Protein AF-A0A965FD67-F1 (afdb_monomer_lite)

pLDDT: mean 89.88, std 11.74, range [55.47, 98.0]

Foldseek 3Di:
DQQDDPDDDVPADVVGGDADAQALVRQDDDDDDDDDQFDPPDDFQADDDPQQVVQQVCVSVVHDPPPGPYHHPCCRRDVVSRDHWDWDWDDDPPQKIWIWTADPVRDIGTRGIDHD

Secondary structure (DSSP, 8-state):
-TT--SS--TT--TT--------HHHH-------STTPPTT----S---GGGHHHHHHHHTT---TT-SS----TTT-GGG-PPPEEEEEEETTTEEEEEEE-TT--EEEEEEEE-

Radius of gyration: 17.04 Å; chains: 1; bounding box: 38×36×43 Å

Structure (mmCIF, N/CA/C/O backbone):
data_AF-A0A965FD67-F1
#
_entry.id   AF-A0A965FD67-F1
#
loop_
_atom_site.group_PDB
_atom_site.id
_atom_site.type_symbol
_atom_site.label_atom_id
_atom_site.label_alt_id
_atom_site.label_comp_id
_atom_site.label_asym_id
_atom_site.label_entity_id
_atom_site.label_seq_id
_atom_site.pdbx_PDB_ins_code
_atom_site.Cartn_x
_atom_site.Cartn_y
_atom_site.Cartn_z
_atom_site.occupancy
_atom_site.B_iso_or_equiv
_atom_site.auth_seq_id
_atom_site.auth_comp_id
_atom_site.auth_asym_id
_atom_site.auth_atom_id
_atom_site.pdbx_PDB_model_num
ATOM 1 N N . LEU A 1 1 ? 8.530 -5.165 -20.848 1.00 57.06 1 LEU A N 1
ATOM 2 C CA . LEU A 1 1 ? 7.435 -6.117 -21.160 1.00 57.06 1 LEU A CA 1
ATOM 3 C C . LEU A 1 1 ? 7.085 -6.827 -19.852 1.00 57.06 1 LEU A C 1
ATOM 5 O O . LEU A 1 1 ? 7.931 -6.801 -18.967 1.00 57.06 1 LEU A O 1
ATOM 9 N N . PRO A 1 2 ? 5.888 -7.402 -19.662 1.00 59.38 2 PRO A N 1
ATOM 10 C CA . PRO A 1 2 ? 5.659 -8.270 -18.506 1.00 59.38 2 PRO A CA 1
ATOM 11 C C . PRO A 1 2 ? 6.751 -9.349 -18.445 1.00 59.38 2 PRO A C 1
ATOM 13 O O . PRO A 1 2 ? 7.048 -9.951 -19.478 1.00 59.38 2 PRO A O 1
ATOM 16 N N . GLY A 1 3 ? 7.370 -9.553 -17.281 1.00 57.00 3 GLY A N 1
ATOM 17 C CA . GLY A 1 3 ? 8.404 -10.576 -17.100 1.00 57.00 3 GLY A CA 1
ATOM 18 C C . GLY A 1 3 ? 9.787 -10.194 -17.636 1.00 57.00 3 GLY A C 1
ATOM 19 O O . GLY A 1 3 ? 10.617 -11.070 -17.840 1.00 57.00 3 GLY A O 1
ATOM 20 N N . THR A 1 4 ? 10.066 -8.908 -17.882 1.00 60.19 4 THR A N 1
ATOM 21 C CA . THR A 1 4 ? 11.448 -8.447 -18.114 1.00 60.19 4 THR A CA 1
ATOM 22 C C . THR A 1 4 ? 12.071 -7.981 -16.807 1.00 60.19 4 THR A C 1
ATOM 24 O O . THR A 1 4 ? 11.657 -6.950 -16.275 1.00 60.19 4 THR A O 1
ATOM 27 N N . ALA A 1 5 ? 13.102 -8.683 -16.344 1.00 56.09 5 ALA A N 1
ATOM 28 C CA . ALA A 1 5 ? 13.966 -8.232 -15.261 1.00 56.09 5 ALA A CA 1
ATOM 29 C C . ALA A 1 5 ? 15.365 -7.878 -15.800 1.00 56.09 5 ALA A C 1
ATOM 31 O O . ALA A 1 5 ? 15.803 -8.459 -16.792 1.00 56.09 5 ALA A O 1
ATOM 32 N N . PRO A 1 6 ? 16.100 -6.944 -15.171 1.00 56.88 6 PRO A N 1
ATOM 33 C CA . PRO A 1 6 ? 17.453 -6.568 -15.591 1.00 56.88 6 PRO A CA 1
ATOM 34 C C . PRO A 1 6 ? 18.529 -7.612 -15.224 1.00 56.88 6 PRO A C 1
ATOM 36 O O . PRO A 1 6 ? 19.717 -7.299 -15.269 1.00 56.88 6 PRO A O 1
ATOM 39 N N . PHE A 1 7 ? 18.136 -8.830 -14.839 1.00 55.47 7 PHE A N 1
ATOM 40 C CA . PHE A 1 7 ? 19.033 -9.930 -14.501 1.00 55.47 7 PHE A CA 1
ATOM 41 C C . PHE A 1 7 ? 18.614 -11.205 -15.247 1.00 55.47 7 PHE A C 1
ATOM 43 O O . PHE A 1 7 ? 17.434 -11.551 -15.266 1.00 55.47 7 PHE A O 1
ATOM 50 N N . ASP A 1 8 ? 19.585 -11.904 -15.839 1.00 56.25 8 ASP A N 1
ATOM 51 C CA . ASP A 1 8 ? 19.402 -13.256 -16.376 1.00 56.25 8 ASP A CA 1
ATOM 52 C C . ASP A 1 8 ? 19.454 -14.247 -15.208 1.00 56.25 8 ASP A C 1
ATOM 54 O O . ASP A 1 8 ? 20.513 -14.472 -14.618 1.00 56.25 8 ASP A O 1
ATOM 58 N N . ALA A 1 9 ? 18.311 -14.833 -14.851 1.00 56.91 9 ALA A N 1
ATOM 59 C CA . ALA A 1 9 ? 18.279 -16.025 -14.013 1.00 56.91 9 ALA A CA 1
ATOM 60 C C . ALA A 1 9 ? 18.239 -17.249 -14.948 1.00 56.91 9 ALA A C 1
ATOM 62 O O . ALA A 1 9 ? 17.197 -17.490 -15.558 1.00 56.91 9 ALA A O 1
ATOM 63 N N . PRO A 1 10 ? 19.331 -18.026 -15.086 1.00 57.72 10 PRO A N 1
ATOM 64 C CA . PRO A 1 10 ? 19.402 -19.165 -16.010 1.00 57.72 10 PRO A CA 1
ATOM 65 C C . PRO A 1 10 ? 18.448 -20.330 -15.669 1.00 57.72 10 PRO A C 1
ATOM 67 O O . PRO A 1 10 ? 18.409 -21.314 -16.403 1.00 57.72 10 PRO A O 1
ATOM 70 N N . ASP A 1 11 ? 17.663 -20.217 -14.594 1.00 68.19 11 ASP A N 1
ATOM 71 C CA . ASP A 1 11 ? 16.894 -21.310 -13.992 1.00 68.19 11 ASP A CA 1
ATOM 72 C C . ASP A 1 11 ? 15.371 -21.229 -14.224 1.00 68.19 11 ASP A C 1
ATOM 74 O O . ASP A 1 11 ? 14.616 -21.944 -13.563 1.00 68.19 11 ASP A O 1
ATOM 78 N N . VAL A 1 12 ? 14.875 -20.383 -15.139 1.00 71.56 12 VAL A N 1
ATOM 79 C CA . VAL A 1 12 ? 13.437 -20.368 -15.479 1.00 71.56 12 VAL A CA 1
ATOM 80 C C . VAL A 1 12 ? 13.175 -21.332 -16.646 1.00 71.56 12 VAL A C 1
ATOM 82 O O . VAL A 1 12 ? 13.597 -21.047 -17.768 1.00 71.56 12 VAL A O 1
ATOM 85 N N . PRO A 1 13 ? 12.501 -22.478 -16.424 1.00 77.06 13 PRO A N 1
ATOM 86 C CA . PRO A 1 13 ? 12.208 -23.433 -17.490 1.00 77.06 13 PRO A CA 1
ATOM 87 C C . PRO A 1 13 ? 11.208 -22.856 -18.499 1.00 77.06 13 PRO A C 1
ATOM 89 O O . PRO 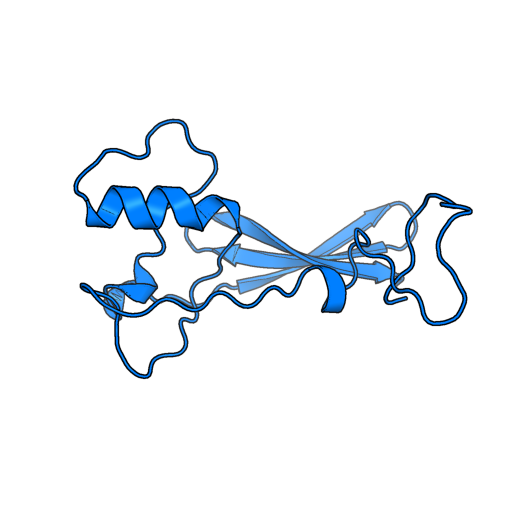A 1 13 ? 10.505 -21.884 -18.223 1.00 77.06 13 PRO A O 1
ATOM 92 N N . GLU A 1 14 ? 11.086 -23.496 -19.662 1.00 73.50 14 GLU A N 1
ATOM 93 C CA . GLU A 1 14 ? 10.048 -23.156 -20.638 1.00 73.50 14 GLU A CA 1
ATOM 94 C C . GLU A 1 14 ? 8.648 -23.268 -20.004 1.00 73.50 14 GLU A C 1
ATOM 96 O O . GLU A 1 14 ? 8.317 -24.262 -19.356 1.00 73.50 14 GLU A O 1
ATOM 101 N N . GLY A 1 15 ? 7.836 -22.216 -20.150 1.00 76.81 15 GLY A N 1
ATOM 102 C CA . GLY A 1 15 ? 6.540 -22.085 -19.471 1.00 76.81 15 GLY A CA 1
ATOM 103 C C . GLY A 1 15 ? 6.617 -21.566 -18.026 1.00 76.81 15 GLY A C 1
ATOM 104 O O . GLY A 1 15 ? 5.575 -21.346 -17.409 1.00 76.81 15 GLY A O 1
ATOM 105 N N . GLY A 1 16 ? 7.819 -21.340 -17.490 1.00 74.12 16 GLY A N 1
ATOM 106 C CA . GLY A 1 16 ? 8.041 -20.664 -16.214 1.00 74.12 16 GLY A CA 1
ATOM 107 C C . GLY A 1 16 ? 7.831 -19.150 -16.312 1.00 74.12 16 GLY A C 1
ATOM 108 O O . GLY A 1 16 ? 8.062 -18.535 -17.351 1.00 74.12 16 GLY A O 1
ATOM 109 N N . GLY A 1 17 ? 7.379 -18.543 -15.214 1.00 73.94 17 GLY A N 1
ATOM 110 C CA . GLY A 1 17 ? 7.245 -17.093 -15.079 1.00 73.94 17 GLY A CA 1
ATOM 111 C C . GLY A 1 17 ? 8.315 -16.518 -14.154 1.00 73.94 17 GLY A C 1
ATOM 112 O O . GLY A 1 17 ? 8.722 -17.170 -13.195 1.00 73.94 17 GLY A O 1
ATOM 113 N N . MET A 1 18 ? 8.729 -15.280 -14.418 1.00 76.00 18 MET A N 1
ATOM 114 C CA . MET A 1 18 ? 9.553 -14.479 -13.513 1.00 76.00 18 MET A CA 1
ATOM 115 C C . MET A 1 18 ? 8.811 -13.198 -13.123 1.00 76.00 18 MET A C 1
ATOM 117 O O . MET A 1 18 ? 8.003 -12.690 -13.901 1.00 76.00 18 MET A O 1
ATOM 121 N N . HIS A 1 19 ? 9.082 -12.697 -11.919 1.00 79.56 19 HIS A N 1
ATOM 122 C CA . HIS A 1 19 ? 8.549 -11.434 -11.408 1.00 79.56 19 HIS A CA 1
ATOM 123 C C . HIS A 1 19 ? 9.691 -10.498 -10.991 1.00 79.56 19 HIS A C 1
ATOM 125 O O . HIS A 1 19 ? 10.866 -10.867 -11.026 1.00 79.56 19 HIS A O 1
ATOM 131 N N . GLY A 1 20 ? 9.343 -9.314 -10.492 1.00 80.81 20 GLY A N 1
ATOM 132 C CA . GLY A 1 20 ? 10.301 -8.325 -9.986 1.00 80.81 20 GLY A CA 1
ATOM 133 C C . GLY A 1 20 ? 10.627 -7.228 -10.995 1.00 80.81 20 GLY A C 1
ATOM 134 O O . GLY A 1 20 ? 11.411 -6.329 -10.694 1.00 80.81 20 GLY A O 1
ATOM 135 N N . GLY A 1 21 ? 10.008 -7.269 -12.174 1.00 86.50 21 GLY A N 1
ATOM 136 C CA . GLY A 1 21 ? 9.912 -6.121 -13.052 1.00 86.50 21 GLY A CA 1
ATOM 137 C C . GLY A 1 21 ? 8.969 -5.060 -12.482 1.00 86.50 21 GLY A C 1
ATOM 138 O O . GLY A 1 21 ? 8.102 -5.319 -11.650 1.00 86.50 21 GLY A O 1
ATOM 139 N N . LEU A 1 22 ? 9.121 -3.835 -12.979 1.00 90.44 22 LEU A N 1
ATOM 140 C CA . LEU A 1 22 ? 8.259 -2.699 -12.637 1.00 90.44 22 LEU A CA 1
ATOM 141 C C . LEU A 1 22 ? 7.074 -2.566 -13.608 1.00 90.44 22 LEU A C 1
ATOM 143 O O . LEU A 1 22 ? 6.514 -1.487 -13.775 1.00 90.44 22 LEU A O 1
ATOM 147 N N . HIS A 1 23 ? 6.698 -3.640 -14.302 1.00 89.75 23 HIS A N 1
ATOM 148 C CA . HIS A 1 23 ? 5.534 -3.625 -15.180 1.00 89.75 23 HIS A CA 1
ATOM 149 C C . HIS A 1 23 ? 4.237 -3.596 -14.356 1.00 89.75 23 HIS A C 1
ATOM 151 O O . HIS A 1 23 ? 4.152 -4.230 -13.307 1.00 89.75 23 HIS A O 1
ATOM 157 N N . ARG A 1 24 ? 3.184 -2.942 -14.867 1.00 92.00 24 ARG A N 1
ATOM 158 C CA . ARG A 1 24 ? 1.880 -2.836 -14.182 1.00 92.00 24 ARG A CA 1
ATOM 159 C C . ARG A 1 24 ? 1.331 -4.175 -13.699 1.00 92.00 24 ARG A C 1
ATOM 161 O O . ARG A 1 24 ? 0.859 -4.281 -12.578 1.00 92.00 24 ARG A O 1
ATOM 168 N N . ALA A 1 25 ? 1.413 -5.198 -14.545 1.00 89.25 25 ALA A N 1
ATOM 169 C CA . ALA A 1 25 ? 0.940 -6.544 -14.217 1.00 89.25 25 ALA A CA 1
ATOM 170 C C . ALA A 1 25 ? 1.771 -7.252 -13.128 1.00 89.25 25 ALA A C 1
ATOM 172 O O . ALA A 1 25 ? 1.283 -8.204 -12.538 1.00 89.25 25 ALA A O 1
ATOM 173 N N . GLU A 1 26 ? 3.008 -6.813 -12.882 1.00 89.25 26 GLU A N 1
ATOM 174 C CA . GLU A 1 26 ? 3.881 -7.372 -11.841 1.00 89.25 26 GLU A CA 1
ATOM 175 C C . GLU A 1 26 ? 3.733 -6.619 -10.512 1.00 89.25 26 GLU A C 1
ATOM 177 O O . GLU A 1 26 ? 3.861 -7.222 -9.452 1.00 89.25 26 GLU A O 1
ATOM 182 N N . LEU A 1 27 ? 3.428 -5.316 -10.562 1.00 91.31 27 LEU A N 1
ATOM 183 C CA . LEU A 1 27 ? 3.180 -4.489 -9.376 1.00 91.31 27 LEU A CA 1
ATOM 184 C C . LEU A 1 27 ? 1.740 -4.609 -8.850 1.00 91.31 27 LEU A C 1
ATOM 186 O O . LEU A 1 27 ? 1.500 -4.430 -7.657 1.00 91.31 27 LEU A O 1
ATOM 190 N N . ALA A 1 28 ? 0.773 -4.923 -9.717 1.00 88.94 28 ALA A N 1
ATOM 191 C CA . ALA A 1 28 ? -0.627 -5.068 -9.337 1.00 88.94 28 ALA A CA 1
ATOM 192 C C . ALA A 1 28 ? -0.854 -6.329 -8.484 1.00 88.94 28 ALA A C 1
ATOM 194 O O . ALA A 1 28 ? -1.001 -7.435 -9.001 1.00 88.94 28 ALA A O 1
ATOM 195 N N . THR A 1 29 ? -0.932 -6.144 -7.166 1.00 90.38 29 THR A N 1
ATOM 196 C CA . THR A 1 29 ? -1.298 -7.191 -6.202 1.00 90.38 29 THR A CA 1
ATOM 197 C C . THR A 1 29 ? -2.731 -6.986 -5.717 1.00 90.38 29 THR A C 1
ATOM 199 O O . THR A 1 29 ? -3.161 -5.859 -5.484 1.00 90.38 29 THR A O 1
ATOM 202 N N . VAL A 1 30 ? -3.477 -8.077 -5.537 1.00 93.56 30 VAL A N 1
ATOM 203 C CA . VAL A 1 30 ? -4.824 -8.036 -4.951 1.00 93.56 30 VAL A CA 1
ATOM 204 C C . VAL A 1 30 ? -4.731 -8.255 -3.442 1.00 93.56 30 VAL A C 1
ATOM 206 O O . VAL A 1 30 ? -4.215 -9.277 -2.995 1.00 93.56 30 VAL A O 1
ATOM 209 N N . LEU A 1 31 ? -5.285 -7.325 -2.664 1.00 95.75 31 LEU A N 1
ATOM 210 C CA . LEU A 1 31 ? -5.503 -7.476 -1.226 1.00 95.75 31 LEU A CA 1
ATOM 211 C C . LEU A 1 31 ? -6.997 -7.692 -0.958 1.00 95.75 31 LEU A C 1
ATOM 213 O O . LEU A 1 31 ? -7.825 -6.864 -1.333 1.00 95.75 31 LEU A O 1
ATOM 217 N N . VAL A 1 32 ? -7.339 -8.791 -0.283 1.00 96.44 32 VAL A N 1
ATOM 218 C CA . VAL A 1 32 ? -8.705 -9.076 0.181 1.00 96.44 32 VAL A CA 1
ATOM 219 C C . VAL A 1 32 ? -8.704 -9.143 1.701 1.00 96.44 32 VAL A C 1
ATOM 221 O O . VAL A 1 32 ? -7.919 -9.881 2.292 1.00 96.44 32 VAL A O 1
ATOM 224 N N . MET A 1 33 ? -9.604 -8.391 2.330 1.00 94.06 33 MET A N 1
ATOM 225 C CA . MET A 1 33 ? -9.797 -8.372 3.778 1.00 94.06 33 MET A CA 1
ATOM 226 C C . MET A 1 33 ? -11.251 -8.719 4.101 1.00 94.06 33 MET A C 1
ATOM 228 O O . MET A 1 33 ? -12.173 -8.205 3.469 1.00 94.06 33 MET A O 1
ATOM 232 N N . GLN A 1 34 ? -11.462 -9.624 5.057 1.00 94.69 34 GLN A N 1
ATOM 233 C CA . GLN A 1 34 ? -12.791 -10.096 5.443 1.00 94.69 34 GLN A CA 1
ATOM 234 C C . GLN A 1 34 ? -12.840 -10.409 6.941 1.00 94.69 34 GLN A C 1
ATOM 236 O O . GLN A 1 34 ? -11.862 -10.870 7.526 1.00 94.69 34 GLN A O 1
ATOM 241 N N . GLY A 1 35 ? -14.003 -10.159 7.545 1.00 90.31 35 GLY A N 1
ATOM 242 C CA . GLY A 1 35 ? -14.235 -10.327 8.978 1.00 90.31 35 GLY A CA 1
ATOM 243 C C . GLY A 1 35 ? -14.038 -9.026 9.756 1.00 90.31 35 GLY A C 1
ATOM 244 O O . GLY A 1 35 ? -13.755 -7.979 9.180 1.00 90.31 35 GLY A O 1
ATOM 245 N N . GLY A 1 36 ? -14.221 -9.082 11.076 1.00 88.38 36 GLY A N 1
ATOM 246 C CA . GLY A 1 36 ? -14.010 -7.927 11.953 1.00 88.38 36 GLY A CA 1
ATOM 247 C C . GLY A 1 36 ? -14.768 -6.657 11.512 1.00 88.38 36 GLY A C 1
ATOM 248 O O . GLY A 1 36 ? -15.904 -6.763 11.045 1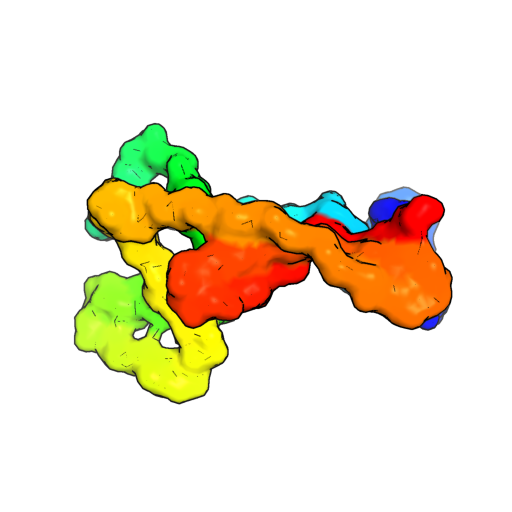.00 88.38 36 GLY A O 1
ATOM 249 N N . PRO A 1 37 ? -14.163 -5.463 11.675 1.00 93.38 37 PRO A N 1
ATOM 250 C CA . PRO A 1 37 ? -14.771 -4.177 11.323 1.00 93.38 37 PRO A CA 1
ATOM 251 C C . PRO A 1 37 ? -14.645 -3.799 9.836 1.00 93.38 37 PRO A C 1
ATOM 253 O O . PRO A 1 37 ? -14.991 -2.677 9.473 1.00 93.38 37 PRO A O 1
ATOM 256 N N . PHE A 1 38 ? -14.142 -4.684 8.970 1.00 96.31 38 PHE A N 1
ATOM 257 C CA . PHE A 1 38 ? -13.994 -4.359 7.553 1.00 96.31 38 PHE A CA 1
ATOM 258 C C . PHE A 1 38 ? -15.345 -4.126 6.879 1.00 96.31 38 PHE A C 1
ATOM 260 O O . PHE A 1 38 ? -16.310 -4.876 7.068 1.00 96.31 38 PHE A O 1
ATOM 267 N N . ARG A 1 39 ? -15.392 -3.103 6.026 1.00 96.00 39 ARG A N 1
ATOM 268 C CA . ARG A 1 39 ? -16.548 -2.822 5.178 1.00 96.00 39 ARG A CA 1
ATOM 269 C C . ARG A 1 39 ? -16.831 -4.004 4.255 1.00 96.00 39 ARG A C 1
ATOM 271 O O . ARG A 1 39 ? -15.958 -4.485 3.537 1.00 96.00 39 ARG A O 1
ATOM 278 N N . GLN A 1 40 ? -18.083 -4.445 4.236 1.00 95.88 40 GLN A N 1
ATOM 279 C CA . GLN A 1 40 ? -18.513 -5.573 3.412 1.00 95.88 40 GLN A CA 1
ATOM 280 C C . GLN A 1 40 ? -18.880 -5.130 1.992 1.00 95.88 40 GLN A C 1
ATOM 282 O O . GLN A 1 40 ? -19.344 -4.008 1.780 1.00 95.88 40 GLN A O 1
ATOM 287 N N . GLY A 1 41 ? -18.676 -6.023 1.016 1.00 95.75 41 GLY A N 1
ATOM 288 C CA . GLY A 1 41 ? -19.116 -5.829 -0.373 1.00 95.75 41 GLY A CA 1
ATOM 289 C C . GLY A 1 41 ? -18.566 -4.569 -1.049 1.00 95.75 41 GLY A C 1
ATOM 290 O O . GLY A 1 41 ? -19.208 -4.036 -1.948 1.00 95.75 41 GLY A O 1
ATOM 291 N N . SER A 1 42 ? -17.421 -4.064 -0.586 1.00 95.88 42 SER A N 1
ATOM 292 C CA . SER A 1 42 ? -16.837 -2.798 -1.028 1.00 95.88 42 SER A CA 1
ATOM 293 C C . SER A 1 42 ? -15.510 -3.026 -1.747 1.00 95.88 42 SER A C 1
ATOM 295 O O . SER A 1 42 ? -14.715 -3.865 -1.331 1.00 95.88 42 SER A O 1
ATOM 297 N N . VAL A 1 43 ? -15.261 -2.236 -2.792 1.00 97.19 43 VAL A N 1
ATOM 298 C CA . VAL A 1 43 ? -13.936 -2.080 -3.404 1.00 97.19 43 VAL A CA 1
ATOM 299 C C . VAL A 1 43 ? -13.369 -0.755 -2.923 1.00 97.19 43 VAL A C 1
ATOM 301 O O . VAL A 1 43 ? -13.947 0.297 -3.197 1.00 97.19 43 VAL A O 1
ATOM 304 N N . ILE A 1 44 ? -12.267 -0.824 -2.188 1.00 96.88 44 ILE A N 1
ATOM 305 C CA . ILE A 1 44 ? -11.625 0.346 -1.590 1.00 96.88 44 ILE A CA 1
ATOM 306 C C . ILE A 1 44 ? -10.820 1.073 -2.669 1.00 96.88 44 ILE A C 1
ATOM 308 O O . ILE A 1 44 ? -10.132 0.430 -3.463 1.00 96.88 44 ILE A O 1
ATOM 312 N N . GLN A 1 45 ? -10.972 2.393 -2.730 1.00 96.44 45 GLN A N 1
ATOM 313 C CA . GLN A 1 45 ? -10.291 3.266 -3.687 1.00 96.44 45 GLN A CA 1
ATOM 314 C C . GLN A 1 45 ? -8.967 3.798 -3.142 1.00 96.44 45 GLN A C 1
ATOM 316 O O . GLN A 1 45 ? -8.096 4.148 -3.936 1.00 96.44 45 GLN A O 1
ATOM 321 N N . GLU A 1 46 ? -8.810 3.868 -1.815 1.00 96.50 46 GLU A N 1
ATOM 322 C CA . GLU A 1 46 ? -7.554 4.300 -1.199 1.00 96.50 46 GLU A CA 1
ATOM 323 C C . GLU A 1 46 ? -6.358 3.486 -1.742 1.00 96.50 46 GLU A C 1
ATOM 325 O O . GLU A 1 46 ? -6.444 2.258 -1.848 1.00 96.50 46 GLU A O 1
ATOM 330 N N . PRO A 1 47 ? -5.226 4.132 -2.084 1.00 95.81 47 PRO A N 1
ATOM 331 C CA . PRO A 1 47 ? -4.055 3.403 -2.550 1.00 95.81 47 PRO A CA 1
ATOM 332 C C . PRO A 1 47 ? -3.458 2.588 -1.399 1.00 95.81 47 PRO A C 1
ATOM 334 O O . PRO A 1 47 ? -3.367 3.068 -0.261 1.00 95.81 47 PRO A O 1
ATOM 337 N N . ALA A 1 48 ? -3.016 1.374 -1.719 1.00 95.19 48 ALA A N 1
ATOM 338 C CA . ALA A 1 48 ? -2.482 0.418 -0.762 1.00 95.19 48 ALA A CA 1
ATOM 339 C C . ALA A 1 48 ? -1.156 -0.179 -1.238 1.00 95.19 48 ALA A C 1
ATOM 341 O O . ALA A 1 48 ? -0.930 -0.374 -2.432 1.00 95.19 48 ALA A O 1
ATOM 342 N N . ASP A 1 49 ? -0.306 -0.504 -0.272 1.00 94.19 49 ASP A N 1
ATOM 343 C CA . ASP A 1 49 ? 0.957 -1.210 -0.446 1.00 94.19 49 ASP A CA 1
ATOM 344 C C . ASP A 1 49 ? 1.002 -2.438 0.483 1.00 94.19 49 ASP A C 1
ATOM 346 O O . ASP A 1 49 ? 0.322 -2.483 1.511 1.00 94.19 49 ASP A O 1
ATOM 350 N N . LEU A 1 50 ? 1.829 -3.440 0.171 1.00 95.06 50 LEU A N 1
ATOM 351 C CA . LEU A 1 50 ? 2.048 -4.597 1.052 1.00 95.06 50 LEU A CA 1
ATOM 352 C C . LEU A 1 50 ? 2.477 -4.180 2.466 1.00 95.06 50 LEU A C 1
ATOM 354 O O . LEU A 1 50 ? 2.086 -4.805 3.454 1.00 95.06 50 LEU A O 1
ATOM 358 N N . THR A 1 51 ? 3.249 -3.100 2.567 1.00 95.75 51 THR A N 1
ATOM 359 C CA . THR A 1 51 ? 3.710 -2.528 3.837 1.00 95.75 51 THR A CA 1
ATOM 360 C C . THR A 1 51 ? 2.568 -2.029 4.730 1.00 95.75 51 THR A C 1
ATOM 362 O O . THR A 1 51 ? 2.761 -1.924 5.940 1.00 95.75 51 THR A O 1
ATOM 365 N N . ASP A 1 52 ? 1.371 -1.791 4.185 1.00 96.62 52 ASP A N 1
ATOM 366 C CA . ASP A 1 52 ? 0.198 -1.300 4.920 1.00 96.62 52 ASP A CA 1
ATOM 367 C C . ASP A 1 52 ? -0.579 -2.412 5.647 1.00 96.62 52 ASP A C 1
ATOM 369 O O . ASP A 1 52 ? -1.378 -2.136 6.549 1.00 96.62 52 ASP A O 1
ATOM 373 N N . ILE A 1 53 ? -0.332 -3.685 5.313 1.00 96.81 53 ILE A N 1
ATOM 374 C CA . ILE A 1 53 ? -1.082 -4.824 5.865 1.00 96.81 53 ILE A CA 1
ATOM 375 C C . ILE A 1 53 ? -0.891 -4.930 7.383 1.00 96.81 53 ILE A C 1
ATOM 377 O O . ILE A 1 53 ? -1.870 -4.985 8.130 1.00 96.81 53 ILE A O 1
ATOM 381 N N . VAL A 1 54 ? 0.357 -4.932 7.864 1.00 97.50 54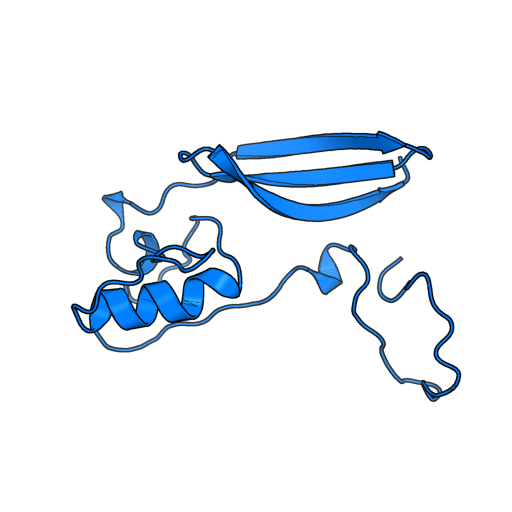 VAL A N 1
ATOM 382 C CA . VAL A 1 54 ? 0.644 -5.069 9.303 1.00 97.50 54 VAL A CA 1
ATOM 383 C C . VAL A 1 54 ? 0.128 -3.865 10.103 1.00 97.50 54 VAL A C 1
ATOM 385 O O . VAL A 1 54 ? -0.609 -4.096 11.065 1.00 97.50 54 VAL A O 1
ATOM 388 N N . PRO A 1 55 ? 0.402 -2.602 9.716 1.00 97.62 55 PRO A N 1
ATOM 389 C CA . PRO A 1 55 ? -0.198 -1.437 10.365 1.00 97.62 55 PRO A CA 1
ATOM 390 C C . PRO A 1 55 ? -1.727 -1.489 10.440 1.00 97.62 55 PRO A C 1
ATOM 392 O O . PRO A 1 55 ? -2.302 -1.103 11.456 1.00 97.62 55 PRO A O 1
ATOM 395 N N . THR A 1 56 ? -2.396 -1.998 9.401 1.00 97.00 56 THR A N 1
ATOM 396 C CA . THR A 1 56 ? -3.859 -2.159 9.388 1.00 97.00 56 THR A CA 1
ATOM 397 C C . THR A 1 56 ? -4.324 -3.175 10.430 1.00 97.00 56 THR A C 1
ATOM 399 O O . THR A 1 56 ? -5.249 -2.896 11.193 1.00 97.00 56 THR A O 1
ATOM 402 N N . VAL A 1 57 ? -3.661 -4.333 10.523 1.00 96.06 57 VAL A N 1
ATOM 403 C CA . VAL A 1 57 ? -3.983 -5.353 11.534 1.00 96.06 57 VAL A CA 1
ATOM 404 C C . VAL A 1 57 ? -3.731 -4.834 12.950 1.00 96.06 57 VAL A C 1
ATOM 406 O O . VAL A 1 57 ? -4.600 -4.977 13.809 1.00 96.06 57 VAL A O 1
ATOM 409 N N . LEU A 1 58 ? -2.588 -4.187 13.199 1.00 96.88 58 LEU A N 1
ATOM 410 C CA . LEU A 1 58 ? -2.270 -3.612 14.511 1.00 96.88 58 LEU A CA 1
ATOM 411 C C . LEU A 1 58 ? -3.283 -2.542 14.925 1.00 96.88 58 LEU A C 1
ATOM 413 O O . LEU A 1 58 ? -3.760 -2.564 16.059 1.00 96.88 58 LEU A O 1
ATOM 417 N N . HIS A 1 59 ? -3.687 -1.679 13.990 1.00 95.88 59 HIS A N 1
ATOM 418 C CA . HIS A 1 59 ? -4.717 -0.675 14.233 1.00 95.88 59 HIS A CA 1
ATOM 419 C C . HIS A 1 59 ? -6.038 -1.299 14.703 1.00 95.88 59 HIS A C 1
ATOM 421 O O . HIS A 1 59 ? -6.621 -0.829 15.680 1.00 95.88 59 HIS A O 1
ATOM 427 N N . MET A 1 60 ? -6.485 -2.391 14.071 1.00 94.62 60 MET A N 1
ATOM 428 C CA . MET A 1 60 ? -7.698 -3.106 14.493 1.00 94.62 60 MET A CA 1
ATOM 429 C C . MET A 1 60 ? -7.571 -3.751 15.876 1.00 94.62 60 MET A C 1
ATOM 431 O O . MET A 1 60 ? -8.567 -3.893 16.582 1.00 94.62 60 MET A O 1
ATOM 435 N N . LEU A 1 61 ? -6.358 -4.144 16.266 1.00 95.25 61 LEU A N 1
ATOM 436 C CA . LEU A 1 61 ? -6.065 -4.700 17.587 1.00 95.25 61 LEU A CA 1
ATOM 437 C C . LEU A 1 61 ? -5.860 -3.619 18.662 1.00 95.25 61 LEU A C 1
ATOM 439 O O . LEU A 1 61 ? -5.643 -3.958 19.823 1.00 95.25 61 LEU A O 1
ATOM 443 N N . GLY A 1 62 ? -5.911 -2.332 18.300 1.00 96.06 62 GLY A N 1
ATOM 444 C CA . GLY A 1 62 ? -5.622 -1.227 19.216 1.00 96.06 62 GLY A CA 1
ATOM 445 C C . GLY A 1 62 ? -4.141 -1.115 19.597 1.00 96.06 62 GLY A C 1
ATOM 446 O O . GLY A 1 62 ? -3.822 -0.559 20.646 1.00 96.06 62 GLY A O 1
ATOM 447 N N . VAL A 1 63 ? -3.244 -1.653 18.768 1.00 98.00 63 VAL A N 1
ATOM 448 C CA . VAL A 1 63 ? -1.787 -1.609 18.951 1.00 98.00 63 VAL A CA 1
ATOM 449 C C . VAL A 1 63 ? -1.196 -0.508 18.069 1.00 98.00 63 VAL A C 1
ATOM 451 O O . VAL A 1 63 ? -1.581 -0.363 16.909 1.00 98.00 63 VAL A O 1
ATOM 454 N N . ASP A 1 64 ? -0.258 0.269 18.612 1.00 96.38 64 ASP A N 1
ATOM 455 C CA . ASP A 1 64 ? 0.420 1.351 17.888 1.00 96.38 64 ASP A CA 1
ATOM 456 C C . ASP A 1 64 ? 1.368 0.796 16.799 1.00 96.38 64 ASP A C 1
ATOM 458 O O . ASP A 1 64 ? 2.262 0.014 17.129 1.00 96.38 64 ASP A O 1
ATOM 462 N N . PRO A 1 65 ? 1.207 1.179 15.514 1.00 95.94 65 PRO A N 1
ATOM 463 C CA . PRO A 1 65 ? 2.082 0.748 14.423 1.00 95.94 65 PRO A CA 1
ATOM 464 C C . PRO A 1 65 ? 3.305 1.664 14.210 1.00 95.94 65 PRO A C 1
ATOM 466 O O . PRO A 1 65 ? 3.909 1.635 13.135 1.00 95.94 65 PRO A O 1
ATOM 469 N N . SER A 1 66 ? 3.655 2.523 15.175 1.00 93.94 66 SER A N 1
ATOM 470 C CA . SER A 1 66 ? 4.748 3.490 15.033 1.00 93.94 66 SER A CA 1
ATOM 471 C C . SER A 1 66 ? 6.092 2.845 14.650 1.00 93.94 66 SER A C 1
ATOM 473 O O . SER A 1 66 ? 6.466 1.768 15.111 1.00 93.94 66 SER A O 1
ATOM 475 N N . GLY A 1 67 ? 6.826 3.521 13.759 1.00 94.19 67 GLY A N 1
ATOM 476 C CA . GLY A 1 67 ? 8.113 3.056 13.227 1.00 94.19 67 GLY A CA 1
ATOM 477 C C . GLY A 1 67 ? 8.023 2.127 12.010 1.00 94.19 67 GLY A C 1
ATOM 478 O O . GLY A 1 67 ? 9.061 1.771 11.457 1.00 94.19 67 GLY A O 1
ATOM 479 N N . MET A 1 68 ? 6.819 1.751 11.569 1.00 96.00 68 MET A N 1
ATOM 480 C CA . MET A 1 68 ? 6.616 1.051 10.298 1.00 96.00 68 MET A CA 1
ATOM 481 C C . MET A 1 68 ? 6.571 2.033 9.121 1.00 96.00 68 MET A C 1
ATOM 483 O O . MET A 1 68 ? 6.117 3.164 9.266 1.00 96.00 68 MET A O 1
ATOM 487 N N . GLU A 1 69 ? 7.008 1.579 7.944 1.00 94.75 69 GLU A N 1
ATOM 488 C CA . GLU A 1 69 ? 6.919 2.355 6.695 1.00 94.75 69 GLU A CA 1
ATOM 489 C C . GLU A 1 69 ? 5.462 2.519 6.224 1.00 94.75 69 GLU A C 1
ATOM 491 O O . GLU A 1 69 ? 5.068 3.551 5.682 1.00 94.75 69 GLU A O 1
ATOM 496 N N . GLY A 1 70 ? 4.650 1.478 6.430 1.00 95.38 70 GLY A N 1
ATOM 497 C CA . GLY A 1 70 ? 3.246 1.477 6.044 1.00 95.38 70 GLY A CA 1
ATOM 498 C C . GLY A 1 70 ? 2.338 2.240 7.006 1.00 95.38 70 GLY A C 1
ATOM 499 O O . GLY A 1 70 ? 2.730 2.669 8.091 1.00 95.38 70 GLY A O 1
ATOM 500 N N . ARG A 1 71 ? 1.065 2.347 6.627 1.00 95.62 71 ARG A N 1
ATOM 501 C CA . ARG A 1 71 ? 0.000 2.982 7.411 1.00 95.62 71 ARG A CA 1
ATOM 502 C C . ARG A 1 71 ? -1.248 2.101 7.469 1.00 95.62 71 ARG A C 1
ATOM 504 O O . ARG A 1 71 ? -1.448 1.274 6.585 1.00 95.62 71 ARG A O 1
ATOM 511 N N . PRO A 1 72 ? -2.137 2.299 8.453 1.00 96.25 72 PRO A N 1
ATOM 512 C CA . PRO A 1 72 ? -3.448 1.666 8.417 1.00 96.25 72 PRO A CA 1
ATOM 513 C C . PRO A 1 72 ? -4.253 2.097 7.178 1.00 96.25 72 PRO A C 1
ATOM 515 O O . PRO A 1 72 ? -4.353 3.294 6.881 1.00 96.25 72 PRO A O 1
ATOM 518 N N . LEU A 1 73 ? -4.854 1.121 6.497 1.00 96.56 73 LEU A N 1
ATOM 519 C CA . LEU A 1 73 ? -5.831 1.299 5.421 1.00 96.56 73 LEU A CA 1
ATOM 520 C C . LEU A 1 73 ? -7.195 1.609 6.040 1.00 96.56 73 LEU A C 1
ATOM 522 O O . LEU A 1 73 ? -7.952 0.716 6.429 1.00 96.56 73 LEU A O 1
ATOM 526 N N . ARG A 1 74 ? -7.464 2.899 6.247 1.00 96.06 74 ARG A N 1
ATOM 527 C CA . ARG A 1 74 ? -8.649 3.354 6.986 1.00 96.06 74 ARG A CA 1
ATOM 528 C C . ARG A 1 74 ? -9.904 3.309 6.123 1.00 96.06 74 ARG A C 1
ATOM 530 O O . ARG A 1 74 ? -10.977 3.047 6.664 1.00 96.06 74 ARG A O 1
ATOM 537 N N . GLY A 1 75 ? -9.772 3.468 4.806 1.00 96.50 75 GLY A N 1
ATOM 538 C CA . GLY A 1 75 ? -10.871 3.360 3.848 1.00 96.50 75 GLY A CA 1
ATOM 539 C C . GLY A 1 75 ? -11.554 1.993 3.884 1.00 96.50 75 GLY A C 1
ATOM 540 O O . GLY A 1 75 ? -12.771 1.903 3.701 1.00 96.50 75 GLY A O 1
ATOM 541 N N . ALA A 1 76 ? -10.801 0.940 4.227 1.00 96.50 76 ALA A N 1
ATOM 542 C CA . ALA A 1 76 ? -11.322 -0.408 4.465 1.00 96.50 76 ALA A CA 1
ATOM 543 C C . ALA A 1 76 ? -12.234 -0.528 5.703 1.00 96.50 76 ALA A C 1
ATOM 545 O O . ALA A 1 76 ? -13.015 -1.478 5.799 1.00 96.50 76 ALA A O 1
ATOM 546 N N . LEU A 1 77 ? -12.155 0.420 6.640 1.00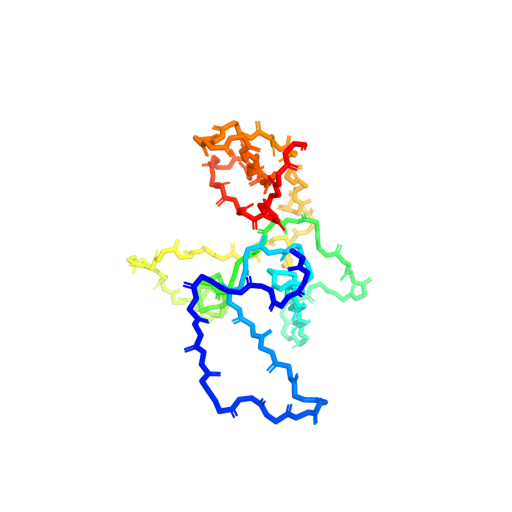 96.38 77 LEU A N 1
ATOM 547 C CA . LEU A 1 77 ? -12.910 0.445 7.898 1.00 96.38 77 LEU A CA 1
ATOM 548 C C . LEU A 1 77 ? -14.013 1.511 7.888 1.00 96.38 77 LEU A C 1
ATOM 550 O O . LEU A 1 77 ? -15.096 1.285 8.420 1.00 96.38 77 LEU A O 1
ATOM 554 N N . ASP A 1 78 ? -13.754 2.658 7.260 1.00 96.44 78 ASP A N 1
ATOM 555 C CA . ASP A 1 78 ? -14.655 3.808 7.213 1.00 96.44 78 ASP A CA 1
ATOM 556 C C . ASP A 1 78 ? -14.671 4.432 5.812 1.00 96.44 78 ASP A C 1
ATOM 558 O O . ASP A 1 78 ? -13.652 4.907 5.304 1.00 96.44 78 ASP A O 1
ATOM 562 N N . ALA A 1 79 ? -15.859 4.476 5.206 1.00 96.38 79 ALA A N 1
ATOM 563 C CA . ALA A 1 79 ? -16.068 5.034 3.876 1.00 96.38 79 ALA A CA 1
ATOM 564 C C . ALA A 1 79 ? -15.745 6.528 3.785 1.00 96.38 79 ALA A C 1
ATOM 566 O O . ALA A 1 79 ? -15.367 6.991 2.715 1.00 96.38 79 ALA A O 1
ATOM 567 N N . ALA A 1 80 ? -15.828 7.274 4.889 1.00 96.19 80 ALA A N 1
ATOM 568 C CA . ALA A 1 80 ? -15.449 8.685 4.902 1.00 96.19 80 ALA A CA 1
ATOM 569 C C . ALA A 1 80 ? -13.940 8.904 4.690 1.00 96.19 80 ALA A C 1
ATOM 571 O O . ALA A 1 80 ? -13.520 10.014 4.374 1.00 96.19 80 ALA A O 1
ATOM 572 N N . THR A 1 81 ? -13.130 7.857 4.864 1.00 95.75 81 THR A N 1
ATOM 573 C CA . THR A 1 81 ? -11.668 7.902 4.703 1.00 95.75 81 THR A CA 1
ATOM 574 C C . THR A 1 81 ? -11.176 7.186 3.444 1.00 95.75 81 THR A C 1
ATOM 576 O O . THR A 1 81 ? -9.976 7.140 3.188 1.00 95.75 81 THR A O 1
ATOM 579 N N . ASP A 1 82 ? -12.097 6.633 2.652 1.00 97.19 82 ASP A N 1
ATOM 580 C CA . ASP A 1 82 ? -11.818 5.927 1.403 1.00 97.19 82 ASP A CA 1
ATOM 581 C C . ASP A 1 82 ? -11.690 6.921 0.244 1.00 97.19 82 ASP A C 1
ATOM 583 O O . ASP A 1 82 ? -12.628 7.152 -0.522 1.00 97.19 82 ASP A O 1
ATOM 587 N N . LEU A 1 83 ? -10.534 7.576 0.179 1.00 96.12 83 LEU A N 1
ATOM 588 C CA . LEU A 1 83 ? -10.273 8.651 -0.770 1.00 96.12 83 LEU A CA 1
ATOM 589 C C . LEU A 1 83 ? -9.417 8.135 -1.931 1.00 96.12 83 LEU A C 1
ATOM 591 O O . LEU A 1 83 ? -8.362 7.539 -1.686 1.00 96.12 83 LEU A O 1
ATOM 595 N N . PRO A 1 84 ? -9.842 8.352 -3.191 1.00 96.81 84 PRO A N 1
ATOM 596 C CA . PRO A 1 84 ? -9.076 7.908 -4.344 1.00 96.81 84 PRO A CA 1
ATOM 597 C C . PRO A 1 84 ? -7.754 8.687 -4.445 1.00 96.81 84 PRO A C 1
ATOM 599 O O . PRO A 1 84 ? -7.710 9.873 -4.106 1.00 96.81 84 PRO A O 1
ATOM 602 N N . PRO A 1 85 ? -6.674 8.060 -4.936 1.00 96.62 85 PRO A N 1
ATOM 603 C CA . PRO A 1 85 ? -5.433 8.768 -5.209 1.00 96.62 85 PRO A CA 1
ATOM 604 C C . PRO A 1 85 ? -5.549 9.648 -6.458 1.00 96.62 85 PRO A C 1
ATOM 606 O O . PRO A 1 85 ? -6.397 9.422 -7.322 1.00 96.62 85 PRO A O 1
ATOM 609 N N . SER A 1 86 ? -4.628 10.599 -6.608 1.00 97.75 86 SER A N 1
ATOM 610 C CA . SER A 1 86 ? -4.354 11.214 -7.909 1.00 97.75 86 SER A CA 1
ATOM 611 C C . SER A 1 86 ? -3.353 10.374 -8.701 1.00 97.75 86 SER A C 1
ATOM 613 O O . SER A 1 86 ? -2.419 9.812 -8.131 1.00 97.75 86 SER A O 1
ATOM 615 N N . GLU A 1 87 ? -3.514 10.309 -10.020 1.00 97.38 87 GLU A N 1
ATOM 616 C CA . GLU A 1 87 ? -2.541 9.673 -10.911 1.00 97.38 87 GLU A CA 1
ATOM 617 C C . GLU A 1 87 ? -1.438 10.659 -11.309 1.00 97.38 87 GLU A C 1
ATOM 619 O O . GLU A 1 87 ? -1.702 11.824 -11.612 1.00 97.38 87 GLU A O 1
ATOM 624 N N . GLU A 1 88 ? -0.194 10.184 -11.327 1.00 97.44 88 GLU A N 1
ATOM 625 C CA . GLU A 1 88 ? 0.988 10.964 -11.681 1.00 97.44 88 GLU A CA 1
ATOM 626 C C . GLU A 1 88 ? 1.880 10.201 -12.662 1.00 97.44 88 GLU A C 1
ATOM 628 O O . GLU A 1 88 ? 1.976 8.972 -12.638 1.00 97.44 88 GLU A O 1
ATOM 633 N N . ILE A 1 89 ? 2.563 10.957 -13.523 1.00 97.38 89 ILE A N 1
ATOM 634 C CA . ILE A 1 89 ? 3.597 10.445 -14.419 1.00 97.38 89 ILE A CA 1
ATOM 635 C C . ILE A 1 89 ? 4.871 11.239 -14.155 1.00 97.38 89 ILE A C 1
ATOM 637 O O . ILE A 1 89 ? 4.874 12.468 -14.246 1.00 97.38 89 ILE A O 1
ATOM 641 N N . HIS A 1 90 ? 5.956 10.533 -13.854 1.00 96.56 90 HIS A N 1
ATOM 642 C CA . HIS A 1 90 ? 7.273 11.121 -13.642 1.00 96.56 90 HIS A CA 1
ATOM 643 C C . HIS A 1 90 ? 8.229 10.693 -14.747 1.00 96.56 90 HIS A C 1
ATOM 645 O O . HIS A 1 90 ? 8.368 9.503 -15.034 1.00 96.56 90 HIS A O 1
ATOM 651 N N . ASP A 1 91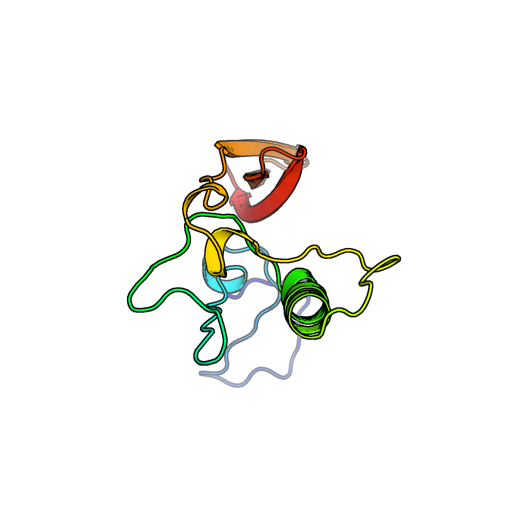 ? 8.929 11.661 -15.327 1.00 97.00 91 ASP A N 1
ATOM 652 C CA . ASP A 1 91 ? 9.992 11.385 -16.285 1.00 97.00 91 ASP A CA 1
ATOM 653 C C . ASP A 1 91 ? 11.220 10.830 -15.565 1.00 97.00 91 ASP A C 1
ATOM 655 O O . ASP A 1 91 ? 11.687 11.385 -14.568 1.00 97.00 91 ASP A O 1
ATOM 659 N N . LEU A 1 92 ? 11.752 9.732 -16.093 1.00 94.25 92 LEU A N 1
ATOM 660 C CA . LEU A 1 92 ? 12.967 9.090 -15.619 1.00 94.25 92 LEU A CA 1
ATOM 661 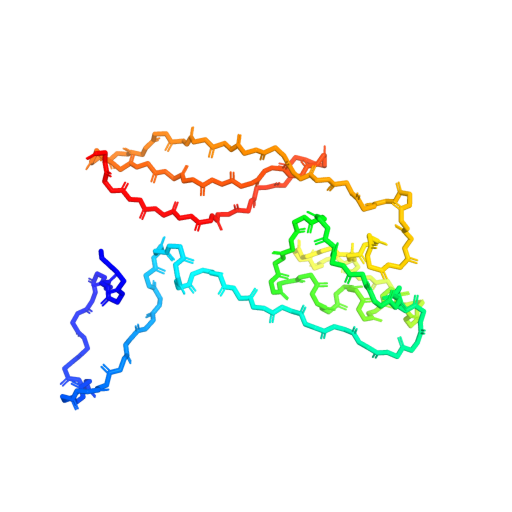C C . LEU A 1 92 ? 14.059 9.152 -16.702 1.00 94.25 92 LEU A C 1
ATOM 663 O O . LEU A 1 92 ? 13.762 9.230 -17.900 1.00 94.25 92 LEU A O 1
ATOM 667 N N . PRO A 1 93 ? 15.347 9.094 -16.318 1.00 94.62 93 PRO A N 1
ATOM 668 C CA . PRO A 1 93 ? 16.441 8.972 -17.278 1.00 94.62 93 PRO A CA 1
ATOM 669 C C . PRO A 1 93 ? 16.260 7.771 -18.216 1.00 94.62 93 PRO A C 1
ATOM 671 O O . PRO A 1 93 ? 15.684 6.757 -17.833 1.00 94.62 93 PRO A O 1
ATOM 674 N N . GLY A 1 94 ? 16.805 7.854 -19.433 1.00 91.31 94 GLY A N 1
ATOM 675 C CA . GLY A 1 94 ? 16.785 6.732 -20.383 1.00 91.31 94 GLY A CA 1
ATOM 676 C C . GLY A 1 94 ? 15.480 6.563 -21.168 1.00 91.31 94 GLY A C 1
ATOM 677 O O . GLY A 1 94 ? 15.250 5.484 -21.714 1.00 91.31 94 GLY A O 1
ATOM 678 N N . ASP A 1 95 ? 14.671 7.625 -21.259 1.00 93.19 95 ASP A N 1
ATOM 679 C CA . ASP A 1 95 ? 13.368 7.637 -21.946 1.00 93.19 95 ASP A CA 1
ATOM 680 C C . ASP A 1 95 ? 12.325 6.730 -21.270 1.00 93.19 95 ASP A C 1
ATOM 682 O O . ASP A 1 95 ? 11.466 6.120 -21.908 1.00 93.19 95 ASP A O 1
ATOM 686 N N . PHE A 1 96 ? 12.432 6.618 -19.945 1.00 94.25 96 PHE A N 1
ATOM 687 C CA . PHE A 1 96 ? 11.474 5.916 -19.105 1.00 94.25 96 PHE A CA 1
ATOM 688 C C . PHE A 1 96 ? 10.501 6.900 -18.461 1.00 94.25 96 PHE A C 1
ATOM 690 O O . PHE A 1 96 ? 10.825 8.058 -18.203 1.00 94.25 96 PHE A O 1
ATOM 697 N N . VAL A 1 97 ? 9.310 6.406 -18.154 1.00 96.19 97 VAL A N 1
ATOM 698 C CA . VAL A 1 97 ? 8.328 7.083 -17.315 1.00 96.19 97 VAL A CA 1
ATOM 699 C C . VAL A 1 97 ? 7.903 6.157 -16.186 1.00 96.19 97 VAL A C 1
ATOM 701 O O . VAL A 1 97 ? 7.743 4.950 -16.390 1.00 96.19 97 VAL A O 1
ATOM 704 N N . LEU A 1 98 ? 7.725 6.735 -15.002 1.00 96.38 98 LEU A N 1
ATOM 705 C CA . LEU A 1 98 ? 7.112 6.098 -13.846 1.00 96.38 98 LEU A CA 1
ATOM 706 C C . LEU A 1 98 ? 5.667 6.576 -13.734 1.00 96.38 98 LEU A C 1
ATOM 708 O O . LEU A 1 98 ? 5.422 7.755 -13.498 1.00 96.38 98 LEU A O 1
ATOM 712 N N . GLU A 1 99 ? 4.725 5.658 -13.882 1.00 97.44 99 GLU A N 1
ATOM 713 C CA . GLU A 1 99 ? 3.321 5.864 -13.544 1.00 97.44 99 GLU A CA 1
ATOM 714 C C . GLU A 1 99 ? 3.137 5.561 -12.058 1.00 97.44 99 GLU A C 1
ATOM 716 O O . GLU A 1 99 ? 3.537 4.495 -11.575 1.00 97.44 99 GLU A O 1
ATOM 721 N N . ALA A 1 100 ? 2.509 6.468 -11.322 1.00 97.31 100 ALA A N 1
ATOM 722 C CA . ALA A 1 100 ? 2.312 6.335 -9.889 1.00 97.31 100 ALA A CA 1
ATOM 723 C C . ALA A 1 100 ? 0.953 6.887 -9.446 1.00 97.31 100 ALA A C 1
ATOM 725 O O . ALA A 1 100 ? 0.310 7.663 -10.146 1.00 97.31 100 ALA A O 1
ATOM 726 N N . MET A 1 101 ? 0.533 6.480 -8.256 1.00 97.31 101 MET A N 1
ATOM 727 C CA . MET A 1 101 ? -0.585 7.059 -7.522 1.00 97.31 101 MET A CA 1
ATOM 728 C C . MET A 1 101 ? -0.036 7.899 -6.369 1.00 97.31 101 MET A C 1
ATOM 730 O O . MET A 1 101 ? 0.912 7.481 -5.699 1.00 97.31 101 MET A O 1
ATOM 734 N N . ARG A 1 102 ? -0.643 9.052 -6.092 1.00 97.19 102 ARG A N 1
ATOM 735 C CA . ARG A 1 102 ? -0.351 9.860 -4.906 1.00 97.19 102 ARG A CA 1
ATOM 736 C C . ARG A 1 102 ? -1.560 9.901 -3.982 1.00 97.19 102 ARG A C 1
ATOM 738 O O . ARG A 1 102 ? -2.653 10.287 -4.386 1.00 97.19 102 ARG A O 1
ATOM 745 N N . ALA A 1 103 ? -1.351 9.494 -2.733 1.00 95.00 103 ALA A N 1
ATOM 746 C CA . ALA A 1 103 ? -2.341 9.648 -1.672 1.00 95.00 103 ALA A CA 1
ATOM 747 C C . ALA A 1 103 ? -2.397 11.099 -1.174 1.00 95.00 103 ALA A C 1
ATOM 749 O O . ALA A 1 103 ? -1.419 11.838 -1.292 1.00 95.00 103 ALA A O 1
ATOM 750 N N . GLU A 1 104 ? -3.496 11.487 -0.522 1.00 90.56 104 GLU A N 1
ATOM 751 C CA . GLU A 1 104 ? -3.654 12.837 0.046 1.00 90.56 104 GLU A CA 1
ATOM 752 C C . GLU A 1 104 ? -2.551 13.225 1.040 1.00 90.56 104 GLU A C 1
ATOM 754 O O . GLU A 1 104 ? -2.160 14.386 1.125 1.00 90.56 104 GLU A O 1
ATOM 759 N N . ASN A 1 105 ? -1.998 12.251 1.768 1.00 89.12 105 ASN A N 1
ATOM 760 C CA . ASN A 1 105 ? -0.877 12.475 2.685 1.00 89.12 105 ASN A CA 1
ATOM 761 C C . ASN A 1 105 ? 0.477 12.661 1.969 1.00 89.12 105 ASN A C 1
ATOM 763 O O . ASN A 1 105 ? 1.515 12.733 2.624 1.00 89.12 105 ASN A O 1
ATOM 767 N N . GLY A 1 106 ? 0.482 12.693 0.636 1.00 93.69 106 GLY A N 1
ATOM 768 C CA . GLY A 1 106 ? 1.662 12.865 -0.198 1.00 93.69 106 GLY A CA 1
ATOM 769 C C . GLY A 1 106 ? 2.447 11.583 -0.468 1.00 93.69 106 GLY A C 1
ATOM 770 O O . GLY A 1 106 ? 3.419 11.650 -1.220 1.00 93.69 106 GLY A O 1
ATOM 771 N N . ARG A 1 107 ? 2.062 10.422 0.079 1.00 94.94 107 ARG A N 1
ATOM 772 C CA . ARG A 1 107 ? 2.758 9.155 -0.196 1.00 94.94 107 ARG A CA 1
ATOM 773 C C . ARG A 1 107 ? 2.579 8.740 -1.657 1.00 94.94 107 ARG A C 1
ATOM 775 O O . ARG A 1 107 ? 1.477 8.813 -2.198 1.00 94.94 107 ARG A O 1
ATOM 782 N N . LEU A 1 108 ? 3.678 8.305 -2.270 1.00 95.50 108 LEU A N 1
ATOM 783 C CA . LEU A 1 108 ? 3.739 7.853 -3.657 1.00 95.50 108 LEU A CA 1
ATOM 784 C C . LEU A 1 108 ? 3.681 6.324 -3.725 1.00 95.50 108 LEU A C 1
ATOM 786 O O . LEU A 1 108 ? 4.379 5.649 -2.970 1.00 95.50 108 LEU A O 1
ATOM 790 N N . TYR A 1 109 ? 2.900 5.800 -4.662 1.00 95.44 109 TYR A N 1
ATOM 791 C CA . TYR A 1 109 ? 2.716 4.373 -4.909 1.00 95.44 109 TYR A CA 1
ATOM 792 C C . TYR A 1 109 ? 3.034 4.082 -6.384 1.00 95.44 109 TYR A C 1
ATOM 794 O O . TYR A 1 109 ? 2.248 4.451 -7.259 1.00 95.44 109 TYR A O 1
ATOM 802 N N . PRO A 1 110 ? 4.187 3.470 -6.701 1.00 95.31 110 PRO A N 1
ATOM 803 C CA . PRO A 1 110 ? 4.523 3.069 -8.065 1.00 95.31 110 PRO A CA 1
ATOM 804 C C . PRO A 1 110 ? 3.494 2.091 -8.639 1.00 95.31 110 PRO A C 1
ATOM 806 O O . PRO A 1 110 ? 3.150 1.103 -7.999 1.00 95.31 110 PRO A O 1
ATOM 809 N N . THR A 1 111 ? 3.031 2.335 -9.865 1.00 95.75 111 THR A N 1
ATOM 810 C CA . THR A 1 111 ? 2.045 1.468 -10.540 1.00 95.75 111 THR A CA 1
ATOM 811 C C . THR A 1 111 ? 2.563 0.860 -11.831 1.00 95.75 111 THR A C 1
ATOM 813 O O . THR A 1 111 ? 2.119 -0.222 -12.203 1.00 95.75 111 THR A O 1
ATOM 816 N N . ALA A 1 112 ? 3.503 1.517 -12.510 1.00 95.19 112 ALA A N 1
ATOM 817 C CA . ALA A 1 112 ? 4.217 0.960 -13.650 1.00 95.19 112 ALA A CA 1
ATOM 818 C C . ALA A 1 112 ? 5.474 1.778 -13.957 1.00 95.19 112 ALA A C 1
ATOM 820 O O . ALA A 1 112 ? 5.498 2.987 -13.762 1.00 95.19 112 ALA A O 1
ATOM 821 N N . MET A 1 113 ? 6.480 1.146 -14.545 1.00 94.56 113 MET A N 1
ATOM 822 C CA . MET A 1 113 ? 7.542 1.815 -15.281 1.00 94.56 113 MET A CA 1
ATOM 823 C C . MET A 1 113 ? 7.539 1.298 -16.715 1.00 94.56 113 MET A C 1
ATOM 825 O O . MET A 1 113 ? 7.542 0.087 -16.958 1.00 94.56 113 MET A O 1
ATOM 829 N N . ARG A 1 114 ? 7.540 2.213 -17.680 1.00 91.69 114 ARG A N 1
ATOM 830 C CA . ARG A 1 114 ? 7.588 1.876 -19.106 1.00 91.69 114 ARG A CA 1
ATOM 831 C C . ARG A 1 114 ? 8.484 2.841 -19.860 1.00 91.69 114 ARG A C 1
ATOM 833 O O . ARG A 1 114 ? 8.784 3.925 -19.373 1.00 91.69 114 ARG A O 1
ATOM 840 N N . ARG A 1 115 ? 8.895 2.445 -21.059 1.00 90.19 115 ARG A N 1
ATOM 841 C CA . ARG A 1 115 ? 9.505 3.374 -22.008 1.00 90.19 115 ARG A CA 1
ATOM 842 C C . ARG A 1 115 ? 8.423 4.282 -22.602 1.00 90.19 115 ARG A C 1
ATOM 844 O O . ARG A 1 115 ? 7.254 3.871 -22.656 1.00 90.19 115 ARG A O 1
ATOM 851 N N . ARG A 1 116 ? 8.792 5.506 -22.967 1.00 84.00 116 ARG A N 1
ATOM 852 C CA . ARG A 1 116 ? 7.908 6.398 -23.722 1.00 84.00 116 ARG A CA 1
ATOM 853 C C . ARG A 1 116 ? 7.548 5.824 -25.086 1.00 84.00 116 ARG A C 1
ATOM 855 O O . ARG A 1 116 ? 8.359 5.056 -25.653 1.00 84.00 116 ARG A O 1
#

Sequence (116 aa):
LPGTAPFDAPDVPEGGGMHGGLHRAELATVLVMQGGPFRQGSVIQEPADLTDIVPTVLHMLGVDPSGMEGRPLRGALDAATDLPPSEEIHDLPGDFVLEAMRAENGRLYPTAMRRR